Protein AF-A0A8S0FYU7-F1 (afdb_monomer_lite)

Structure (mmCIF, N/CA/C/O backbone):
data_AF-A0A8S0FYU7-F1
#
_entry.id   AF-A0A8S0FYU7-F1
#
loop_
_atom_site.group_PDB
_atom_site.id
_atom_site.type_symbol
_atom_site.label_atom_id
_atom_site.label_alt_id
_atom_site.label_comp_id
_atom_site.label_asym_id
_atom_site.label_entity_id
_atom_site.label_seq_id
_atom_site.pdbx_PDB_ins_code
_atom_site.Cartn_x
_atom_site.Cartn_y
_atom_site.Cartn_z
_atom_site.occupancy
_atom_site.B_iso_or_equiv
_atom_site.auth_seq_id
_atom_site.auth_comp_id
_atom_site.auth_asym_id
_atom_site.auth_atom_id
_atom_site.pdbx_PDB_model_num
ATOM 1 N N . MET A 1 1 ? -9.922 -4.247 29.547 1.00 52.72 1 MET A N 1
ATOM 2 C CA . MET A 1 1 ? -10.241 -5.397 28.674 1.00 52.72 1 MET A CA 1
ATOM 3 C C . MET A 1 1 ? -10.236 -4.887 27.249 1.00 52.72 1 MET A C 1
ATOM 5 O O . MET A 1 1 ? -10.832 -3.846 27.014 1.00 52.72 1 MET A O 1
ATOM 9 N N . THR A 1 2 ? -9.532 -5.547 26.336 1.00 78.44 2 THR A N 1
ATOM 10 C CA . THR A 1 2 ? -9.597 -5.228 24.905 1.00 78.44 2 THR A CA 1
ATOM 11 C C . T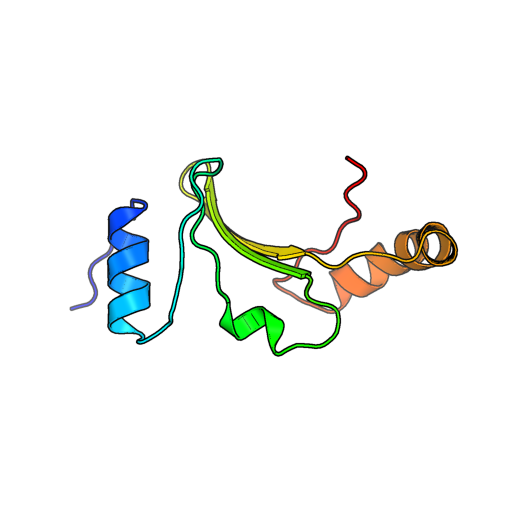HR A 1 2 ? -10.860 -5.858 24.319 1.00 78.44 2 THR A C 1
ATOM 13 O O . THR A 1 2 ? -11.152 -7.022 24.586 1.00 78.44 2 THR A O 1
ATOM 16 N N . SER A 1 3 ? -11.648 -5.071 23.587 1.00 88.12 3 SER A N 1
ATOM 17 C CA . SER A 1 3 ? -12.863 -5.546 22.917 1.00 88.12 3 SER A CA 1
ATOM 18 C C . SER A 1 3 ? -12.504 -6.107 21.542 1.00 88.12 3 SER A C 1
ATOM 20 O O . SER A 1 3 ? -11.719 -5.492 20.822 1.00 88.12 3 SER A O 1
ATOM 22 N N . LEU A 1 4 ? -13.072 -7.256 21.173 1.00 93.00 4 LEU A N 1
ATOM 23 C CA . LEU A 1 4 ? -12.981 -7.792 19.816 1.00 93.00 4 LEU A CA 1
ATOM 24 C C . LEU A 1 4 ? -14.183 -7.267 19.020 1.00 93.00 4 LEU A C 1
ATOM 26 O O . LEU A 1 4 ? -15.319 -7.654 19.288 1.00 93.00 4 LEU A O 1
ATOM 30 N N . VAL A 1 5 ? -13.935 -6.364 18.073 1.00 93.94 5 VAL A N 1
ATOM 31 C CA . VAL A 1 5 ? -14.973 -5.668 17.298 1.00 93.94 5 VAL A CA 1
ATOM 32 C C . VAL A 1 5 ? -14.799 -5.999 15.820 1.00 93.94 5 VAL A C 1
ATOM 34 O O . VAL A 1 5 ? -13.673 -6.044 15.333 1.00 93.94 5 VAL A O 1
ATOM 37 N N . VAL A 1 6 ? -15.906 -6.207 15.103 1.00 94.31 6 VAL A N 1
ATOM 38 C CA . VAL A 1 6 ? -15.921 -6.177 13.633 1.00 94.31 6 VAL A CA 1
ATOM 39 C C . VAL A 1 6 ? -16.131 -4.715 13.229 1.00 94.31 6 VAL A C 1
ATOM 41 O O . VAL A 1 6 ? -17.237 -4.208 13.429 1.00 94.31 6 VAL A O 1
ATOM 44 N N . PRO A 1 7 ? -15.093 -3.999 12.762 1.00 93.62 7 PRO A N 1
ATOM 45 C CA . PRO A 1 7 ? -15.185 -2.559 12.575 1.00 93.62 7 PRO A CA 1
ATOM 46 C C . PRO A 1 7 ? -16.007 -2.215 11.333 1.00 93.62 7 PRO A C 1
ATOM 48 O O . PRO A 1 7 ? -15.859 -2.840 10.283 1.00 93.62 7 PRO A O 1
ATOM 51 N N . GLY A 1 8 ? -16.847 -1.188 11.458 1.00 93.69 8 GLY A N 1
ATOM 52 C CA . GLY A 1 8 ? -17.361 -0.431 10.318 1.00 93.69 8 GLY A CA 1
ATOM 53 C C . GLY A 1 8 ? -16.490 0.798 10.050 1.00 93.69 8 GLY A C 1
ATOM 54 O O . GLY A 1 8 ? -15.552 1.076 10.797 1.00 93.69 8 GLY A O 1
ATOM 55 N N . LEU A 1 9 ? -16.827 1.577 9.019 1.00 91.81 9 LEU A N 1
ATOM 56 C CA . LEU A 1 9 ? -16.074 2.791 8.683 1.00 91.81 9 LEU A CA 1
ATOM 57 C C . LEU A 1 9 ? -16.111 3.826 9.827 1.00 91.81 9 LEU A C 1
ATOM 59 O O . LEU A 1 9 ? -15.083 4.409 10.147 1.00 91.81 9 LEU A O 1
ATOM 63 N N . ASP A 1 10 ? -17.244 3.960 10.531 1.00 93.62 10 ASP A N 1
ATOM 64 C CA . ASP A 1 10 ? -17.369 4.825 11.719 1.00 93.62 10 ASP A CA 1
ATOM 65 C C . ASP A 1 10 ? -16.435 4.409 12.859 1.00 93.62 10 ASP A C 1
ATOM 67 O O . ASP A 1 10 ? -15.880 5.250 13.561 1.00 93.62 10 ASP A O 1
ATOM 71 N N . THR A 1 11 ? -16.225 3.101 13.027 1.00 95.25 11 THR A N 1
ATOM 72 C CA . THR A 1 11 ? -15.289 2.577 14.025 1.00 95.25 11 THR A CA 1
ATOM 73 C C . THR A 1 11 ? -13.856 2.967 13.676 1.00 95.25 11 THR A C 1
ATOM 75 O O . THR A 1 11 ? -13.101 3.358 14.560 1.00 95.25 11 THR A O 1
ATOM 78 N N . LEU A 1 12 ? -13.492 2.903 12.391 1.00 95.62 12 LEU A N 1
ATOM 79 C CA . LEU A 1 12 ? -12.167 3.310 11.927 1.00 95.62 12 LEU A CA 1
ATOM 80 C C . LEU A 1 12 ? -11.941 4.814 12.102 1.00 95.62 12 LEU A C 1
ATOM 82 O O . LEU A 1 12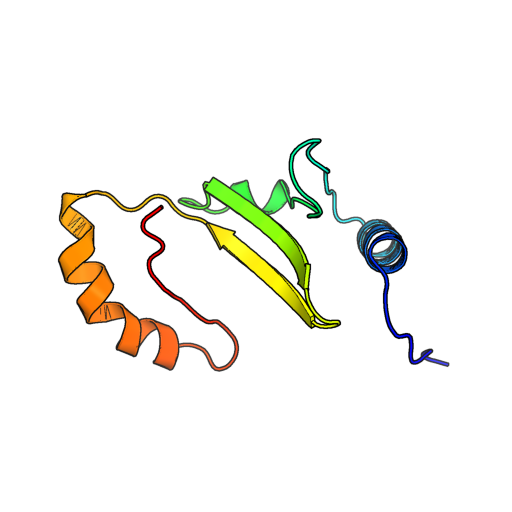 ? -10.863 5.192 12.545 1.00 95.62 12 LEU A O 1
ATOM 86 N 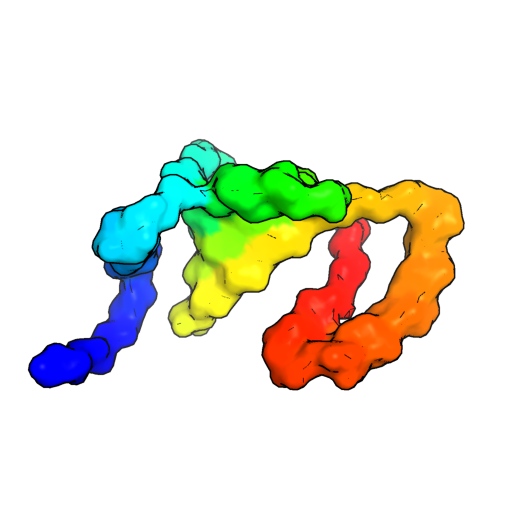N . ARG A 1 13 ? -12.952 5.653 11.834 1.00 95.44 13 ARG A N 1
ATOM 87 C CA . ARG A 1 13 ? -12.892 7.103 12.095 1.00 95.44 13 ARG A CA 1
ATOM 88 C C . ARG A 1 13 ? -12.561 7.386 13.555 1.00 95.44 13 ARG A C 1
ATOM 90 O O . ARG A 1 13 ? -11.563 8.038 13.838 1.00 95.44 13 ARG A O 1
ATOM 97 N N . GLN A 1 14 ? -13.336 6.799 14.469 1.00 95.88 14 GLN A N 1
ATOM 98 C CA . GLN A 1 14 ? -13.109 6.975 15.901 1.00 95.88 14 GLN A CA 1
ATOM 99 C C . GLN A 1 14 ? -11.716 6.490 16.318 1.00 95.88 14 GLN A C 1
ATOM 101 O O . GLN A 1 14 ? -11.043 7.161 17.089 1.00 95.88 14 GLN A O 1
ATOM 106 N N . TRP A 1 15 ? -11.249 5.352 15.795 1.00 96.62 15 TRP A N 1
ATOM 107 C CA . TRP A 1 15 ? -9.906 4.857 16.108 1.00 96.62 15 TRP A CA 1
ATOM 108 C C . TRP A 1 15 ? -8.794 5.767 15.580 1.00 96.62 15 TRP A C 1
ATOM 110 O O . TRP A 1 15 ? -7.771 5.904 16.245 1.00 96.62 15 TRP A O 1
ATOM 120 N N . LEU A 1 16 ? -8.967 6.394 14.414 1.00 96.56 16 LEU A N 1
ATOM 121 C CA . LEU A 1 16 ? -8.012 7.384 13.909 1.00 96.56 16 LEU A CA 1
ATOM 122 C C . LEU A 1 16 ? -8.005 8.649 14.779 1.00 96.56 16 LEU A C 1
ATOM 124 O O . LEU A 1 16 ? -6.923 9.127 15.121 1.00 96.56 16 LEU A O 1
ATOM 128 N N . ASP A 1 17 ? -9.180 9.129 15.196 1.00 96.12 17 ASP A N 1
ATOM 129 C CA . ASP A 1 17 ? -9.317 10.267 16.113 1.00 96.12 17 ASP A CA 1
ATOM 130 C C . ASP A 1 17 ? -8.682 9.976 17.482 1.00 96.12 17 ASP A C 1
ATOM 132 O O . ASP A 1 17 ? -7.929 10.799 18.005 1.00 96.12 17 ASP A O 1
ATOM 136 N N . ASP A 1 18 ? -8.907 8.779 18.034 1.00 96.25 18 ASP A N 1
ATOM 137 C CA . ASP A 1 18 ? -8.309 8.324 19.297 1.00 96.25 18 ASP A CA 1
ATOM 138 C C . ASP A 1 18 ? -6.771 8.259 19.213 1.00 96.25 18 ASP A C 1
ATOM 140 O O . ASP A 1 18 ? -6.073 8.488 20.204 1.00 96.25 18 ASP A O 1
ATOM 144 N N . LEU A 1 19 ? -6.233 7.963 18.024 1.00 96.44 19 LEU A N 1
ATOM 145 C CA . LEU A 1 19 ? -4.797 7.973 17.728 1.00 96.44 19 LEU A CA 1
ATOM 146 C C . LEU A 1 19 ? -4.260 9.377 17.398 1.00 96.44 19 LEU A C 1
ATOM 148 O O . LEU A 1 19 ? -3.051 9.535 17.219 1.00 96.44 19 LEU A O 1
ATOM 152 N N . GLY A 1 20 ? -5.124 10.393 17.311 1.00 95.56 20 GLY A N 1
ATOM 153 C CA . GLY A 1 20 ? -4.760 11.754 16.915 1.00 95.56 20 GLY A CA 1
ATOM 154 C C . GLY A 1 20 ? -4.289 11.864 15.462 1.00 95.56 20 GLY A C 1
ATOM 155 O O . GLY A 1 20 ? -3.544 12.787 15.127 1.00 95.56 20 GLY A O 1
ATOM 156 N N . MET A 1 21 ? -4.674 10.918 14.602 1.00 95.44 21 MET A N 1
ATOM 157 C CA . MET A 1 21 ? -4.328 10.928 13.183 1.00 95.44 21 MET A CA 1
ATOM 158 C C . MET A 1 21 ? -5.375 11.693 12.383 1.00 95.44 21 MET A C 1
ATOM 160 O O . MET A 1 21 ? -6.547 11.331 12.368 1.00 95.44 21 MET A O 1
ATOM 164 N N . SER A 1 22 ? -4.939 12.723 11.656 1.00 94.69 22 SER A N 1
ATOM 165 C CA . SER A 1 22 ? -5.818 13.428 10.727 1.00 94.69 22 SER A CA 1
ATOM 166 C C . SER A 1 22 ? -6.184 12.542 9.538 1.00 94.69 22 SER A C 1
ATOM 168 O O . SER A 1 22 ? -5.324 11.866 8.960 1.00 94.69 22 SER A O 1
ATOM 170 N N . PHE A 1 23 ? -7.456 12.593 9.152 1.00 96.12 23 PHE A N 1
ATOM 171 C CA . PHE A 1 23 ? -7.972 11.993 7.930 1.00 96.12 23 PHE A CA 1
ATOM 172 C C . PHE A 1 23 ? -8.988 12.923 7.256 1.00 96.12 23 PHE A C 1
ATOM 174 O O . PHE A 1 23 ? -9.505 13.849 7.883 1.00 96.12 23 PHE A O 1
ATOM 181 N N . PHE A 1 24 ? -9.265 12.696 5.974 1.00 94.38 24 PHE A N 1
ATOM 182 C CA . PHE A 1 24 ? -10.365 13.344 5.260 1.00 94.38 24 PHE A CA 1
ATOM 183 C C . PHE A 1 24 ? -11.106 12.342 4.374 1.00 94.38 24 PHE A C 1
ATOM 185 O O . PHE A 1 24 ? -10.586 11.276 4.049 1.00 94.38 24 PHE A O 1
ATOM 192 N N . GLU A 1 25 ? -12.321 12.694 3.974 1.00 92.50 25 GLU A N 1
ATOM 193 C CA . GLU A 1 25 ? -13.169 11.876 3.108 1.00 92.50 25 GLU A CA 1
ATOM 194 C C . GLU A 1 25 ? -13.485 12.635 1.824 1.00 92.50 25 GLU A C 1
ATOM 196 O O . GLU A 1 25 ? -13.575 13.864 1.827 1.00 92.50 25 GLU A O 1
ATOM 201 N N . CYS A 1 26 ? -13.623 11.899 0.723 1.00 88.50 26 CYS A N 1
ATOM 202 C CA . CYS A 1 26 ? -13.952 12.455 -0.579 1.00 88.50 26 CYS A CA 1
ATOM 203 C C . CYS A 1 26 ? -15.388 12.082 -0.969 1.00 88.50 26 CYS A C 1
ATOM 205 O O . CYS A 1 26 ? -15.834 10.974 -0.688 1.00 88.50 26 CYS A O 1
ATOM 207 N N . ASP A 1 27 ? -16.104 12.958 -1.679 1.00 88.06 27 ASP A N 1
ATOM 208 C CA . ASP A 1 27 ? -17.493 12.683 -2.102 1.00 88.06 27 ASP A CA 1
ATOM 209 C C . ASP A 1 27 ? -17.600 11.525 -3.116 1.00 88.06 27 ASP A C 1
ATOM 211 O O . ASP A 1 27 ? -18.679 10.993 -3.383 1.00 88.06 27 ASP A O 1
ATOM 215 N N . ASN A 1 28 ? -16.468 11.125 -3.697 1.00 85.50 28 ASN A N 1
ATOM 216 C CA . ASN A 1 28 ? -16.371 10.157 -4.784 1.00 85.50 28 ASN A CA 1
ATOM 217 C C . ASN A 1 28 ? -15.907 8.761 -4.328 1.00 85.50 28 ASN A C 1
ATOM 219 O O . ASN A 1 28 ? -15.804 7.862 -5.163 1.00 85.50 28 ASN A O 1
ATOM 223 N N . CYS A 1 29 ? -15.591 8.563 -3.044 1.00 86.62 29 CYS A N 1
ATOM 224 C CA . CYS A 1 29 ? -14.976 7.340 -2.532 1.00 86.62 29 CYS A CA 1
ATOM 225 C C . CYS A 1 29 ? -15.412 7.022 -1.096 1.00 86.62 29 CYS A C 1
ATOM 227 O O . CYS A 1 29 ? -15.651 7.913 -0.292 1.00 86.62 29 CYS A O 1
ATOM 229 N N . GLN A 1 30 ? -15.469 5.734 -0.744 1.00 87.00 30 GLN A N 1
ATOM 230 C CA . GLN A 1 30 ? -15.696 5.284 0.637 1.00 87.00 30 GLN A CA 1
ATOM 231 C C . GLN A 1 30 ? -14.364 4.948 1.320 1.00 87.00 30 GLN A C 1
ATOM 233 O O . GLN A 1 30 ? -14.118 3.800 1.690 1.00 87.00 30 GLN A O 1
ATOM 238 N N . ALA A 1 31 ? -13.486 5.947 1.431 1.00 93.38 31 ALA A N 1
ATOM 239 C CA . ALA A 1 31 ? -12.137 5.792 1.968 1.00 93.38 31 ALA A CA 1
ATOM 240 C C . ALA A 1 31 ? -11.765 6.936 2.916 1.00 93.38 31 ALA A C 1
ATOM 242 O O . ALA A 1 31 ? -12.200 8.071 2.728 1.00 93.38 31 ALA A O 1
ATOM 243 N N . LEU A 1 32 ? -10.917 6.636 3.902 1.00 96.38 32 LEU A N 1
ATOM 244 C CA . LEU A 1 32 ? -10.339 7.627 4.811 1.00 96.38 32 LEU A CA 1
ATOM 245 C C . LEU A 1 32 ? -8.933 7.980 4.317 1.00 96.38 32 LEU A C 1
ATOM 247 O O . LEU A 1 32 ? -8.006 7.183 4.468 1.00 96.38 32 LEU A O 1
ATOM 251 N N . HIS A 1 33 ? -8.771 9.146 3.698 1.00 97.00 33 HIS A N 1
ATOM 252 C CA . HIS A 1 33 ? -7.486 9.620 3.187 1.00 97.00 33 HIS A CA 1
ATOM 253 C C . HIS A 1 33 ? -6.607 10.166 4.311 1.00 97.00 33 HIS A C 1
ATOM 255 O O . HIS A 1 33 ? -7.089 10.865 5.197 1.00 97.00 33 HIS A O 1
ATOM 261 N N . LEU A 1 34 ? -5.308 9.882 4.255 1.00 97.25 34 LEU A N 1
ATOM 262 C CA . LEU A 1 34 ? -4.328 10.183 5.296 1.00 97.25 34 LEU A CA 1
ATOM 263 C C . LEU A 1 34 ? -3.322 11.239 4.801 1.00 97.25 34 LEU A C 1
ATOM 265 O O . LEU A 1 34 ? -2.277 10.884 4.250 1.00 97.25 34 LEU A O 1
ATOM 269 N N . PRO A 1 35 ? -3.575 12.546 5.012 1.00 95.56 35 PRO A N 1
ATOM 270 C CA . PRO A 1 35 ? -2.759 13.619 4.436 1.00 95.56 35 PRO A CA 1
ATOM 271 C C . PRO A 1 35 ? -1.310 13.607 4.936 1.00 95.56 35 PRO A C 1
ATOM 273 O O . PRO A 1 35 ? -0.397 13.976 4.206 1.00 95.56 35 PRO A O 1
ATOM 276 N N . HIS A 1 36 ? -1.066 13.130 6.160 1.00 95.12 36 HIS A N 1
ATOM 277 C CA . HIS A 1 36 ? 0.283 13.058 6.725 1.00 95.12 36 HIS A CA 1
ATOM 278 C C . HIS A 1 36 ? 1.222 12.112 5.953 1.00 95.12 36 HIS A C 1
ATOM 280 O O . HIS A 1 36 ? 2.439 12.243 6.067 1.00 95.12 36 HIS A O 1
ATOM 286 N N . MET A 1 37 ? 0.684 11.188 5.151 1.00 97.31 37 MET A N 1
ATOM 287 C CA . MET A 1 37 ? 1.478 10.305 4.294 1.00 97.31 37 MET A CA 1
ATOM 288 C C . MET A 1 37 ? 2.075 11.031 3.082 1.00 97.31 37 MET A C 1
ATOM 290 O O . MET A 1 37 ? 3.071 10.570 2.535 1.00 97.31 37 MET A O 1
ATOM 294 N N . GLN A 1 38 ? 1.537 12.190 2.693 1.00 95.12 38 GLN A N 1
ATOM 295 C CA . GLN A 1 38 ? 2.116 13.016 1.624 1.00 95.12 38 GLN A CA 1
ATOM 296 C C . GLN A 1 38 ? 3.412 13.724 2.056 1.00 95.12 38 GLN A C 1
ATOM 298 O O . GLN A 1 38 ? 4.084 14.339 1.235 1.00 95.12 38 GLN A O 1
ATOM 303 N N . ASN A 1 39 ? 3.809 13.609 3.329 1.00 96.31 39 ASN A N 1
ATOM 304 C CA . ASN A 1 39 ? 5.129 14.044 3.791 1.00 96.31 39 ASN A CA 1
ATOM 305 C C . ASN A 1 39 ? 6.263 13.119 3.305 1.00 96.31 39 ASN A C 1
ATOM 307 O O . ASN A 1 39 ? 7.433 13.457 3.477 1.00 96.31 39 ASN A O 1
ATOM 311 N N . PHE A 1 40 ? 5.939 11.946 2.747 1.00 96.88 40 PHE A N 1
ATOM 312 C CA . PHE A 1 40 ? 6.909 11.033 2.148 1.00 96.88 40 PHE A CA 1
ATOM 313 C C . PHE A 1 40 ? 7.027 11.295 0.643 1.00 96.88 40 PHE A C 1
ATOM 315 O O . PHE A 1 40 ? 6.044 11.192 -0.093 1.00 96.88 40 PHE A O 1
ATOM 322 N N . ASP A 1 41 ? 8.244 11.589 0.179 1.00 97.44 41 ASP A N 1
ATOM 323 C CA . ASP A 1 41 ? 8.510 11.890 -1.229 1.00 97.44 41 ASP A CA 1
ATOM 324 C C . ASP A 1 41 ? 8.001 10.782 -2.164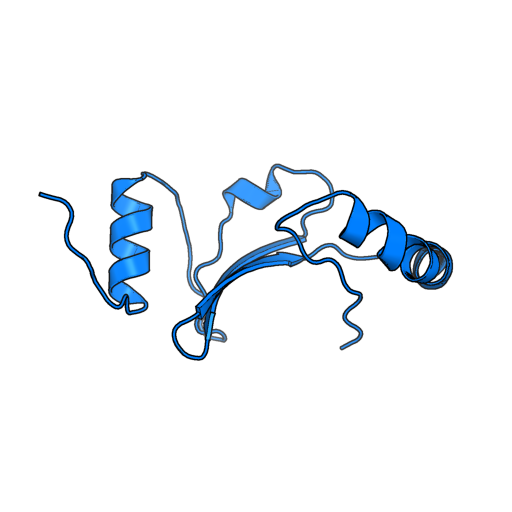 1.00 97.44 41 ASP A C 1
ATOM 326 O O . ASP A 1 41 ? 8.330 9.603 -2.019 1.00 97.44 41 ASP A O 1
ATOM 330 N N . GLY A 1 42 ? 7.212 11.184 -3.162 1.00 95.62 42 GLY A N 1
ATOM 331 C CA . GLY A 1 42 ? 6.634 10.291 -4.167 1.00 95.62 42 GLY A CA 1
ATOM 332 C C . GLY A 1 42 ? 5.254 9.729 -3.817 1.00 95.62 42 GLY A C 1
ATOM 333 O O . GLY A 1 42 ? 4.598 9.199 -4.712 1.00 95.62 42 GLY A O 1
ATOM 334 N N . VAL A 1 43 ? 4.775 9.871 -2.576 1.00 97.25 43 VAL A N 1
ATOM 335 C CA . VAL A 1 43 ? 3.395 9.512 -2.219 1.00 97.25 43 VAL A CA 1
ATOM 336 C C . VAL A 1 43 ? 2.446 10.595 -2.729 1.00 97.25 43 VAL A C 1
ATOM 338 O O . VAL A 1 43 ? 2.454 11.724 -2.247 1.00 97.25 43 VAL A O 1
ATOM 341 N N . PHE A 1 44 ? 1.618 10.238 -3.706 1.00 95.00 44 PHE A N 1
ATOM 342 C CA . PHE A 1 44 ? 0.567 11.098 -4.246 1.00 95.00 44 PHE A CA 1
ATOM 343 C C . PHE A 1 44 ? -0.667 11.105 -3.336 1.00 95.00 44 PHE A C 1
ATOM 345 O O . PHE A 1 44 ? -1.198 12.157 -2.989 1.00 95.00 44 PHE A O 1
ATOM 352 N N . ASP A 1 45 ? -1.103 9.922 -2.907 1.00 95.81 45 ASP A N 1
ATOM 353 C CA . ASP A 1 45 ? -2.247 9.752 -2.015 1.00 95.81 45 ASP A CA 1
ATOM 354 C C . ASP A 1 45 ? -2.071 8.495 -1.160 1.00 95.81 45 ASP A C 1
ATOM 356 O O . ASP A 1 45 ? -1.417 7.536 -1.571 1.00 95.81 45 ASP A O 1
ATOM 360 N N . ALA A 1 46 ? -2.652 8.490 0.035 1.00 97.19 46 ALA A N 1
ATOM 361 C CA . ALA A 1 46 ? -2.720 7.309 0.879 1.00 97.19 46 ALA A CA 1
ATOM 362 C C . ALA A 1 46 ? -4.047 7.284 1.619 1.00 97.19 46 ALA A C 1
ATOM 364 O O . ALA A 1 46 ? -4.543 8.319 2.062 1.00 97.19 46 ALA A O 1
ATOM 365 N N . LYS A 1 47 ? -4.615 6.093 1.771 1.00 96.69 47 LYS A N 1
ATOM 366 C CA . LYS A 1 47 ? -5.960 5.933 2.305 1.00 96.69 47 LYS A CA 1
ATOM 367 C C . LYS A 1 47 ? -6.180 4.575 2.950 1.00 96.69 47 LYS A C 1
ATOM 369 O O . LYS A 1 47 ? -5.489 3.598 2.650 1.00 96.69 47 LYS A O 1
ATOM 374 N N . ILE A 1 48 ? -7.184 4.537 3.814 1.00 97.12 48 ILE A N 1
ATOM 375 C CA . ILE A 1 48 ? -7.730 3.326 4.410 1.00 97.12 48 ILE A CA 1
ATOM 376 C C . ILE A 1 48 ? -9.089 3.053 3.768 1.00 97.12 48 ILE A C 1
ATOM 378 O O . ILE A 1 48 ? -10.019 3.847 3.905 1.00 97.12 48 ILE A O 1
ATOM 382 N N . ASP A 1 49 ? -9.197 1.916 3.090 1.00 95.56 49 ASP A N 1
ATOM 383 C CA . ASP A 1 49 ? -10.452 1.372 2.579 1.00 95.56 49 ASP A CA 1
ATOM 384 C C . ASP A 1 49 ? -10.918 0.211 3.480 1.00 95.56 49 ASP A C 1
ATOM 386 O O . ASP A 1 49 ? -10.103 -0.507 4.067 1.00 95.56 49 ASP A O 1
ATOM 390 N N . LEU A 1 50 ? -12.231 -0.007 3.569 1.00 95.00 50 LEU A N 1
ATOM 391 C CA . LEU A 1 50 ? -12.821 -1.189 4.202 1.00 95.00 50 LEU A CA 1
ATOM 392 C C . LEU A 1 50 ? -13.583 -1.988 3.141 1.00 95.00 50 LEU A C 1
ATOM 394 O O . LEU A 1 50 ? -14.680 -1.606 2.742 1.00 95.00 50 LEU A O 1
ATOM 398 N N . ILE A 1 51 ? -12.992 -3.089 2.676 1.00 93.88 51 ILE A N 1
ATOM 399 C CA . ILE A 1 51 ? -13.519 -3.919 1.583 1.00 93.88 51 ILE A CA 1
ATOM 400 C C . ILE A 1 51 ? -13.692 -5.340 2.107 1.00 93.88 51 ILE A C 1
ATOM 402 O O . ILE A 1 51 ? -12.732 -5.915 2.611 1.00 93.88 51 ILE A O 1
ATOM 406 N N . ASP A 1 52 ? -14.896 -5.907 2.010 1.00 93.25 52 ASP A N 1
ATOM 407 C CA . ASP A 1 52 ? -15.194 -7.287 2.43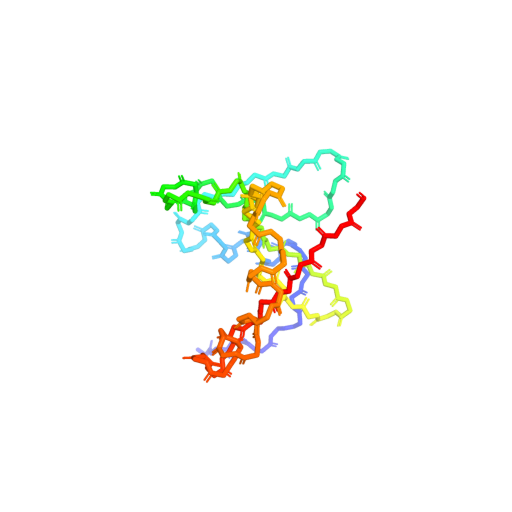0 1.00 93.25 52 ASP A CA 1
ATOM 408 C C . ASP A 1 52 ? -14.644 -7.626 3.831 1.00 93.25 52 ASP A C 1
ATOM 410 O O . ASP A 1 52 ? -13.917 -8.601 4.029 1.00 93.25 52 ASP A O 1
ATOM 414 N N . ASN A 1 53 ? -14.939 -6.762 4.812 1.00 93.12 53 ASN A N 1
ATOM 415 C CA . ASN A 1 53 ? -14.460 -6.867 6.199 1.00 93.12 53 ASN A CA 1
ATOM 416 C C . ASN A 1 53 ? -12.924 -6.854 6.354 1.00 93.12 53 ASN A C 1
ATOM 418 O O . ASN A 1 53 ? -12.406 -7.201 7.416 1.00 93.12 53 ASN A O 1
ATOM 422 N N . THR A 1 54 ? -12.199 -6.416 5.327 1.00 95.75 54 THR A N 1
ATOM 423 C CA . THR A 1 54 ? -10.744 -6.279 5.321 1.00 95.75 54 THR A CA 1
ATOM 424 C C . THR A 1 54 ? -10.366 -4.808 5.266 1.00 95.75 54 THR A C 1
ATOM 426 O O . THR A 1 54 ? -10.799 -4.068 4.383 1.00 95.75 54 THR A O 1
ATOM 429 N N . ILE A 1 55 ? -9.534 -4.385 6.214 1.00 96.69 55 ILE A N 1
ATOM 430 C CA . ILE A 1 55 ? -8.950 -3.045 6.217 1.00 96.69 55 ILE A CA 1
ATOM 431 C C . ILE A 1 55 ? -7.777 -3.050 5.240 1.00 96.69 55 ILE A C 1
ATOM 433 O O . ILE A 1 55 ? -6.832 -3.824 5.405 1.00 96.69 55 ILE A O 1
ATOM 437 N N . LEU A 1 56 ? -7.829 -2.181 4.237 1.00 97.00 56 LEU A N 1
ATOM 438 C CA . LEU A 1 56 ? -6.780 -2.023 3.244 1.00 97.00 56 LEU A CA 1
ATOM 439 C C . LEU A 1 56 ? -6.159 -0.638 3.394 1.00 97.00 56 LEU A C 1
ATOM 441 O O . LEU A 1 56 ? -6.749 0.368 3.016 1.00 97.00 56 LEU A O 1
ATOM 445 N N . PHE A 1 57 ? -4.944 -0.599 3.937 1.00 97.56 57 PHE A N 1
ATOM 446 C CA . PHE A 1 57 ? -4.103 0.5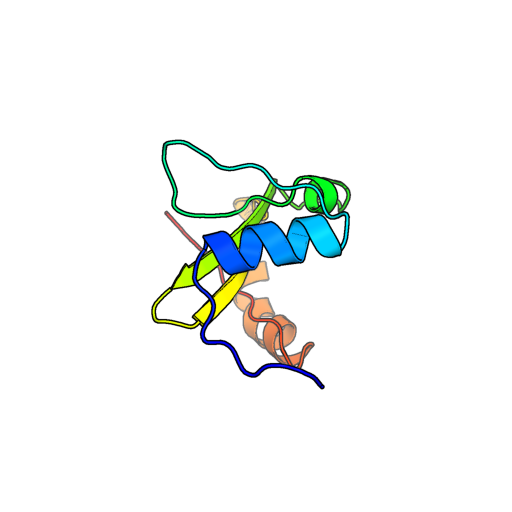91 3.883 1.00 97.56 57 PHE A CA 1
ATOM 447 C C . PHE A 1 57 ? -3.372 0.581 2.540 1.00 97.56 57 PHE A C 1
ATOM 449 O O . PHE A 1 57 ? -2.568 -0.318 2.279 1.00 97.56 57 PHE A O 1
ATOM 456 N N . SER A 1 58 ? -3.627 1.576 1.692 1.00 96.94 58 SER A N 1
ATOM 457 C CA . SER A 1 58 ? -2.916 1.754 0.424 1.00 96.94 58 SER A CA 1
ATOM 458 C C . SER A 1 58 ? -2.244 3.116 0.338 1.00 96.94 58 SER A C 1
ATOM 460 O O . SER A 1 58 ? -2.759 4.109 0.840 1.00 96.94 58 SER A O 1
ATOM 462 N N . ALA A 1 59 ? -1.090 3.148 -0.323 1.00 97.19 59 ALA A N 1
ATOM 463 C CA . ALA A 1 59 ? -0.430 4.364 -0.770 1.00 97.19 59 ALA A CA 1
ATOM 464 C C . ALA A 1 59 ? -0.220 4.272 -2.285 1.00 97.19 59 ALA A C 1
ATOM 466 O O . ALA A 1 59 ? 0.051 3.194 -2.819 1.00 97.19 59 ALA A O 1
ATOM 467 N N . MET A 1 60 ? -0.378 5.397 -2.968 1.00 96.56 60 MET A N 1
ATOM 468 C CA . MET A 1 60 ? -0.298 5.532 -4.415 1.00 96.56 60 MET A CA 1
ATOM 469 C C . MET A 1 60 ? 0.833 6.493 -4.763 1.00 96.56 60 MET A C 1
ATOM 471 O O . MET A 1 60 ? 0.985 7.541 -4.138 1.00 96.56 60 MET A O 1
ATOM 475 N N . ALA A 1 61 ? 1.625 6.117 -5.761 1.00 96.69 61 ALA A N 1
ATOM 476 C CA . ALA A 1 61 ? 2.730 6.902 -6.283 1.00 96.69 61 ALA A CA 1
ATOM 477 C C . ALA A 1 61 ? 2.661 6.894 -7.809 1.00 96.69 61 ALA A C 1
ATOM 479 O O . ALA A 1 61 ? 2.435 5.846 -8.420 1.00 96.69 61 ALA A O 1
ATOM 480 N N . GLU A 1 62 ? 2.864 8.055 -8.424 1.00 96.12 62 GLU A N 1
ATOM 481 C CA . GLU A 1 62 ? 2.901 8.157 -9.878 1.00 96.12 62 GLU A CA 1
ATOM 482 C C . GLU A 1 62 ? 4.241 7.656 -10.419 1.00 96.12 62 GLU A C 1
ATOM 484 O O . GLU A 1 62 ? 5.323 8.069 -9.993 1.00 96.12 62 GLU A O 1
ATOM 489 N N . VAL A 1 63 ? 4.172 6.757 -11.397 1.00 95.56 63 VAL A N 1
ATOM 490 C CA . VAL A 1 63 ? 5.353 6.167 -12.026 1.00 95.56 63 VAL A CA 1
ATOM 491 C C . VAL A 1 63 ? 5.635 6.899 -13.329 1.00 95.56 63 VAL A C 1
ATOM 493 O O . VAL A 1 63 ? 4.774 7.014 -14.199 1.00 95.56 63 VAL A O 1
ATOM 496 N N . ARG A 1 64 ? 6.881 7.354 -13.508 1.00 96.19 64 ARG A N 1
ATOM 497 C CA . ARG A 1 64 ? 7.326 7.902 -14.797 1.00 96.19 64 ARG A CA 1
ATOM 498 C C . ARG A 1 64 ? 7.094 6.862 -15.902 1.00 96.19 64 ARG A C 1
ATOM 500 O O . ARG A 1 64 ? 7.554 5.733 -15.733 1.00 96.19 64 ARG A O 1
ATOM 507 N N . PRO A 1 65 ? 6.512 7.217 -17.062 1.00 96.06 65 PRO A N 1
ATOM 508 C CA . PRO A 1 65 ? 6.231 6.243 -18.121 1.00 96.06 65 PRO A CA 1
ATOM 509 C C . PRO A 1 65 ? 7.461 5.433 -18.560 1.00 96.06 65 PRO A C 1
ATOM 511 O O . PRO A 1 65 ? 7.378 4.227 -18.777 1.00 96.06 65 PRO A O 1
ATOM 514 N N . SER A 1 66 ? 8.637 6.068 -18.607 1.00 97.44 66 SER A N 1
ATOM 515 C CA . SER A 1 66 ? 9.906 5.410 -18.948 1.00 97.44 66 SER A CA 1
ATOM 516 C C . SER A 1 66 ? 10.399 4.401 -17.902 1.00 97.44 66 SER A C 1
ATOM 518 O O . SER A 1 66 ? 11.278 3.600 -18.204 1.00 97.44 66 SER A O 1
ATOM 520 N N . ALA A 1 67 ? 9.865 4.438 -16.679 1.00 97.00 67 ALA A N 1
ATOM 521 C CA . ALA A 1 67 ? 10.244 3.568 -15.570 1.00 97.00 67 ALA A CA 1
ATOM 522 C C . ALA A 1 67 ? 9.276 2.389 -15.358 1.00 97.00 67 ALA A C 1
ATOM 524 O O . ALA A 1 67 ? 9.533 1.547 -14.504 1.00 97.00 67 ALA A O 1
ATOM 525 N N . VAL A 1 68 ? 8.193 2.285 -16.138 1.00 96.25 68 VAL A N 1
ATOM 526 C CA . VAL A 1 68 ? 7.179 1.229 -15.964 1.00 96.25 68 VAL A CA 1
ATOM 527 C C . VAL A 1 68 ? 7.771 -0.167 -16.162 1.00 96.25 68 VAL A C 1
ATOM 529 O O . VAL A 1 68 ? 7.579 -1.032 -15.316 1.00 96.25 68 VAL A O 1
ATOM 532 N N . LEU A 1 69 ? 8.523 -0.389 -17.247 1.00 96.94 69 LEU A N 1
ATOM 533 C CA . LEU A 1 69 ? 9.141 -1.690 -17.532 1.00 96.94 69 LEU A CA 1
ATOM 534 C C . LEU A 1 69 ? 10.173 -2.125 -16.476 1.00 96.94 69 LEU A C 1
ATOM 536 O O . LEU A 1 69 ? 10.053 -3.252 -15.994 1.00 96.94 69 LEU A O 1
ATOM 540 N N . PRO A 1 70 ? 11.161 -1.292 -16.083 1.00 97.81 70 PRO A N 1
ATOM 541 C CA . PRO A 1 70 ? 12.094 -1.693 -15.033 1.00 97.81 70 PRO A CA 1
ATOM 542 C C . PRO A 1 70 ? 11.388 -1.902 -13.687 1.00 97.81 70 PRO A C 1
ATOM 544 O O . PRO A 1 70 ? 11.651 -2.898 -13.022 1.00 97.81 70 PRO A O 1
ATOM 547 N N . LEU A 1 71 ? 10.422 -1.052 -13.320 1.00 97.50 71 LEU A N 1
ATOM 548 C CA . LEU A 1 71 ? 9.670 -1.234 -12.077 1.00 97.50 71 LEU A CA 1
ATOM 549 C C . LEU A 1 71 ? 8.851 -2.532 -12.083 1.00 97.50 71 LEU A C 1
ATOM 551 O O . LEU A 1 71 ? 8.835 -3.244 -11.084 1.00 97.50 71 LEU A O 1
ATOM 555 N N . ALA A 1 72 ? 8.212 -2.873 -13.206 1.00 97.38 72 ALA A N 1
ATOM 556 C CA . ALA A 1 72 ? 7.476 -4.127 -13.355 1.00 97.38 72 ALA A CA 1
ATOM 557 C C . ALA A 1 72 ? 8.380 -5.353 -13.149 1.00 97.38 72 ALA A C 1
ATOM 559 O O . ALA A 1 72 ? 7.956 -6.322 -12.519 1.00 97.38 72 ALA A O 1
ATOM 560 N N . ALA A 1 73 ? 9.622 -5.301 -13.643 1.00 98.00 73 ALA A N 1
ATOM 561 C CA . ALA A 1 73 ? 10.607 -6.360 -13.433 1.00 98.00 73 ALA A CA 1
ATOM 562 C C . ALA A 1 73 ? 11.008 -6.493 -11.950 1.00 98.00 73 ALA A C 1
ATOM 564 O O . ALA A 1 73 ? 11.135 -7.611 -11.445 1.00 98.00 73 ALA A O 1
ATOM 565 N N . ASP A 1 74 ? 11.120 -5.372 -11.233 1.00 98.12 74 ASP A N 1
ATOM 566 C CA . ASP A 1 74 ? 11.541 -5.338 -9.828 1.00 98.12 74 ASP A CA 1
ATOM 567 C C . ASP A 1 74 ? 10.419 -5.658 -8.822 1.00 98.12 74 ASP A C 1
ATOM 569 O O . ASP A 1 74 ? 10.704 -5.935 -7.654 1.00 98.12 74 ASP A O 1
ATOM 573 N N . LEU A 1 75 ? 9.144 -5.699 -9.241 1.00 98.00 75 LEU A N 1
ATOM 574 C CA . LEU A 1 75 ? 8.007 -5.960 -8.341 1.00 98.00 75 LEU A CA 1
ATOM 575 C C . LEU A 1 75 ? 8.160 -7.247 -7.521 1.00 98.00 75 LEU A C 1
ATOM 577 O O . LEU A 1 75 ? 7.736 -7.285 -6.366 1.00 98.00 75 LEU A O 1
ATOM 581 N N . SER A 1 76 ? 8.761 -8.298 -8.083 1.00 97.94 76 SER A N 1
ATOM 582 C CA . SER A 1 76 ? 8.980 -9.552 -7.347 1.00 97.94 76 SER A CA 1
ATOM 583 C C . SER A 1 76 ? 9.947 -9.356 -6.179 1.00 97.94 76 SER A C 1
ATOM 585 O O . SER A 1 76 ? 9.676 -9.813 -5.070 1.00 97.94 76 SER A O 1
ATOM 587 N N . ALA A 1 77 ? 11.045 -8.631 -6.407 1.00 98.31 77 ALA A N 1
ATOM 588 C CA . ALA A 1 77 ? 12.021 -8.322 -5.369 1.00 98.31 77 ALA A CA 1
ATOM 589 C C . ALA A 1 77 ? 11.427 -7.379 -4.312 1.00 98.31 77 ALA A C 1
ATOM 591 O O . ALA A 1 77 ? 11.599 -7.613 -3.118 1.00 98.31 77 ALA A O 1
ATOM 592 N N . ILE A 1 78 ? 10.660 -6.369 -4.737 1.00 98.06 78 ILE A N 1
ATOM 593 C CA . ILE A 1 78 ? 9.969 -5.441 -3.830 1.00 98.06 78 ILE A CA 1
ATOM 594 C C . ILE A 1 78 ? 8.989 -6.198 -2.925 1.00 98.06 78 ILE A C 1
ATOM 596 O O . ILE A 1 78 ? 9.044 -6.037 -1.708 1.00 98.06 78 ILE A O 1
ATOM 600 N N . ASN A 1 79 ? 8.139 -7.067 -3.479 1.00 98.19 79 ASN A N 1
ATOM 601 C CA . ASN A 1 79 ? 7.207 -7.865 -2.675 1.00 98.19 79 ASN A CA 1
ATOM 602 C C . ASN A 1 79 ? 7.930 -8.860 -1.754 1.00 98.19 79 ASN A C 1
ATOM 604 O O . ASN A 1 79 ? 7.456 -9.121 -0.657 1.00 98.19 79 ASN A O 1
ATOM 608 N N . ALA A 1 80 ? 9.084 -9.394 -2.160 1.00 98.12 80 ALA A N 1
ATOM 609 C CA . ALA A 1 80 ? 9.888 -10.267 -1.305 1.00 98.12 80 ALA A CA 1
ATOM 610 C C . ALA A 1 80 ? 10.621 -9.509 -0.179 1.00 98.12 80 ALA A C 1
ATOM 612 O O . ALA A 1 80 ? 11.012 -10.119 0.815 1.00 98.12 80 ALA A O 1
ATOM 613 N N . SER A 1 81 ? 10.815 -8.193 -0.319 1.00 98.25 81 SER A N 1
ATOM 614 C CA . SER A 1 81 ? 11.536 -7.364 0.657 1.00 98.25 81 SER A CA 1
ATOM 615 C C . SER A 1 81 ? 10.750 -7.069 1.940 1.00 98.25 81 SER A C 1
ATOM 617 O O . SER A 1 81 ? 11.345 -6.675 2.942 1.00 98.25 81 SER A O 1
ATOM 619 N N . SER A 1 82 ? 9.428 -7.275 1.935 1.00 97.25 82 SER A N 1
ATOM 620 C CA . SER A 1 82 ? 8.552 -7.025 3.079 1.00 97.25 82 SER A CA 1
ATOM 621 C C . SER A 1 82 ? 7.652 -8.223 3.346 1.00 97.25 82 SER A C 1
ATOM 623 O O . SER A 1 82 ? 7.123 -8.841 2.431 1.00 97.25 82 SER A O 1
ATOM 625 N N . LEU A 1 83 ? 7.444 -8.536 4.624 1.00 97.88 83 LEU A N 1
ATOM 626 C CA . LEU A 1 83 ? 6.585 -9.649 5.036 1.00 97.88 83 LEU A CA 1
ATOM 627 C C . LEU A 1 83 ? 5.090 -9.303 4.974 1.00 97.88 83 LEU A C 1
ATOM 629 O O . LEU A 1 83 ? 4.254 -10.200 5.057 1.00 97.88 83 LEU A O 1
ATOM 633 N N . THR A 1 84 ? 4.748 -8.016 4.883 1.00 97.50 84 THR A N 1
ATOM 634 C CA . THR A 1 84 ? 3.368 -7.528 5.052 1.00 97.50 84 THR A CA 1
ATOM 635 C C . THR A 1 84 ? 2.891 -6.623 3.924 1.00 97.50 84 THR A C 1
ATOM 637 O O . THR A 1 84 ? 1.687 -6.516 3.698 1.00 97.50 84 THR A O 1
ATOM 640 N N . VAL A 1 85 ? 3.809 -5.963 3.216 1.00 97.81 85 VAL A N 1
ATOM 641 C CA . VAL A 1 85 ? 3.466 -4.987 2.178 1.00 97.81 85 VAL A CA 1
ATOM 642 C C . VAL A 1 85 ? 3.329 -5.681 0.830 1.00 97.81 85 VAL A C 1
ATOM 644 O O . VAL A 1 85 ? 4.144 -6.525 0.468 1.00 97.81 85 VAL A O 1
ATOM 647 N N . LYS A 1 86 ? 2.315 -5.275 0.064 1.00 98.06 86 LYS A N 1
ATOM 648 C CA . LYS A 1 86 ? 2.143 -5.658 -1.336 1.00 98.06 86 LYS A CA 1
ATOM 649 C C . LYS A 1 86 ? 2.376 -4.453 -2.241 1.00 98.06 86 LYS A C 1
ATOM 651 O O . LYS A 1 86 ? 1.786 -3.400 -2.018 1.00 98.06 86 LYS A O 1
ATOM 656 N N . ALA A 1 87 ? 3.169 -4.638 -3.290 1.00 97.81 87 ALA A N 1
ATOM 657 C CA . ALA A 1 87 ? 3.386 -3.657 -4.349 1.00 97.81 87 ALA A CA 1
ATOM 658 C C . ALA A 1 87 ? 2.913 -4.209 -5.699 1.00 97.81 87 ALA A C 1
ATOM 660 O O . ALA A 1 87 ? 3.187 -5.360 -6.043 1.00 97.81 87 ALA A O 1
ATOM 661 N N . PHE A 1 88 ? 2.211 -3.391 -6.476 1.00 97.62 88 PHE A N 1
ATOM 662 C CA . PHE A 1 88 ? 1.782 -3.717 -7.834 1.00 97.62 88 PHE A CA 1
ATOM 663 C C . PHE A 1 88 ? 1.615 -2.435 -8.651 1.00 97.62 88 PHE A C 1
ATOM 665 O O . PHE A 1 88 ? 1.453 -1.352 -8.093 1.00 97.62 88 PHE A O 1
ATOM 672 N N . LEU A 1 89 ? 1.645 -2.565 -9.976 1.00 96.38 89 LEU A N 1
ATOM 673 C CA . LEU A 1 89 ? 1.336 -1.469 -10.889 1.00 96.38 89 LEU A CA 1
ATOM 674 C C . LEU A 1 89 ? -0.163 -1.462 -11.184 1.00 96.38 89 LEU A C 1
ATOM 676 O O . LEU A 1 89 ? -0.724 -2.488 -11.569 1.00 96.38 89 LEU A O 1
ATOM 680 N N . ARG A 1 90 ? -0.800 -0.304 -11.017 1.00 90.44 90 ARG A N 1
ATOM 681 C CA . ARG A 1 90 ? -2.147 -0.039 -11.520 1.00 90.44 90 ARG A CA 1
ATOM 682 C C . ARG A 1 90 ? -2.007 0.779 -12.801 1.00 90.44 90 ARG A C 1
ATOM 684 O O . ARG A 1 90 ? -1.349 1.812 -12.791 1.00 90.44 90 ARG A O 1
ATOM 691 N N . GLN A 1 91 ? -2.572 0.262 -13.886 1.00 77.12 91 GLN A N 1
ATOM 692 C CA . GLN A 1 91 ? -2.850 1.025 -15.098 1.00 77.12 91 GLN A CA 1
ATOM 693 C C . GLN A 1 91 ? -4.366 1.103 -15.206 1.00 77.12 91 GLN A C 1
ATOM 695 O O . GLN A 1 91 ? -5.020 0.123 -15.560 1.00 77.12 91 GLN A O 1
ATOM 700 N N . ASP A 1 92 ? -4.897 2.225 -14.759 1.00 63.31 92 ASP A N 1
ATOM 701 C CA . ASP A 1 92 ? -6.242 2.712 -15.030 1.00 63.31 92 ASP A CA 1
ATOM 702 C C . ASP A 1 92 ? -6.348 3.313 -16.441 1.00 63.31 92 ASP A C 1
ATOM 704 O O . ASP A 1 92 ? -5.350 3.894 -16.933 1.00 63.31 92 ASP A O 1
#

Secondary structure (DSSP, 8-state):
--------HHHHHHHHHHTT---B--TT-SEEE-GGGGGSTT--EEEEEEETTEEEEEEE-PPPGGGHHHHHHHHHHHHHT-SS--------

Sequence (92 aa):
MTSLVVPGLDTLRQWLDDLGMSFFECDNCQALHLPHMQNFDGVFDAKIDLIDNTILFSAMAEVRPSAVLPLAADLSAINASSLTVKAFLRQD

Organism: Escherichia coli (NCBI:txid562)

Foldseek 3Di:
DDDDDLDDLVNVVVVCVVVVFDWDDDPVDPWTWGVVVPVDPQFPTWTWDQDPSDTDTDTDGDDDPVCPVVVQVCQVVVCVVDPPDHDDDDDD

InterPro domains:
  IPR019660 Putative sensory transduction regulator YbjN [PF10722] (9-92)

Radius of gyration: 15.67 Å; chains: 1; bounding box: 30×24×48 Å

pLDDT: mean 94.32, std 6.62, range [52.72, 98.31]